Protein AF-A0A9P6JM52-F1 (afdb_monomer_lite)

Foldseek 3Di:
DDDDPDPPDCVVVVVLVVVCCCVVPVVVVVQDPVNSVVVSVVVVVVVVVPPCPCPLVPDDPVCPDPAADHDPNVVVVCVVVVVVVVVVVNNVRNVD

Sequence (96 aa):
MDVLPAQASAVPCERVFSSSKETCTVRRSNIDAPLFERLQILKFSIKNDRLNFVDNLIAKPEDYTISGPLTQAAIEELKKTNDLEELEGLLRNSYV

Radius of gyration: 24.67 Å; chains: 1; bounding box: 54×22×61 Å

Secondary structure (DSSP, 8-state):
---------SHHHHHHHHHTHIIIIIT-----HHHHHHHHHHHHHHHHTT--TTGGG---GGGG-SSSSPPHHHHHHHHHHT-HHHHHHHHHHHT-

pLDDT: mean 74.73, std 8.53, range [52.38, 87.69]

InterPro domains:
  IPR012337 Ribonuclease H-like superfamily [SSF53098] (1-49)

Structure (mmCIF, N/CA/C/O backbone):
data_AF-A0A9P6JM52-F1
#
_entry.id   AF-A0A9P6JM52-F1
#
loop_
_atom_site.group_PDB
_atom_site.id
_atom_site.type_symbol
_atom_site.label_atom_id
_atom_site.label_alt_id
_atom_site.label_comp_id
_atom_site.label_asym_id
_atom_site.label_entity_id
_atom_site.label_seq_id
_atom_site.pdbx_PDB_ins_code
_atom_site.Cartn_x
_atom_site.Cartn_y
_atom_site.Cartn_z
_atom_site.occupancy
_atom_site.B_iso_or_equiv
_atom_site.auth_seq_id
_atom_site.auth_comp_id
_atom_site.auth_asym_id
_atom_site.auth_atom_id
_atom_site.pdbx_PDB_model_num
ATOM 1 N N . MET A 1 1 ? -22.807 1.334 -30.847 1.00 52.38 1 MET A N 1
ATOM 2 C CA . MET A 1 1 ? -21.427 1.270 -31.368 1.00 52.38 1 MET A CA 1
ATOM 3 C C . MET A 1 1 ? -20.526 1.068 -30.168 1.00 52.38 1 MET A C 1
ATOM 5 O O . MET A 1 1 ? -20.206 2.041 -29.500 1.00 52.38 1 MET A O 1
ATOM 9 N N . ASP A 1 2 ? -20.195 -0.183 -29.861 1.00 57.72 2 ASP A N 1
ATOM 10 C CA . ASP A 1 2 ? -19.278 -0.527 -28.774 1.00 57.72 2 ASP A CA 1
ATOM 11 C C . ASP A 1 2 ? -17.856 -0.520 -29.334 1.00 57.72 2 ASP A C 1
ATOM 13 O O . ASP A 1 2 ? -17.410 -1.471 -29.975 1.00 57.72 2 ASP A O 1
ATOM 17 N N . VAL A 1 3 ? -17.167 0.611 -29.186 1.00 66.19 3 VAL A N 1
ATOM 18 C CA . VAL A 1 3 ? -15.775 0.747 -29.619 1.00 66.19 3 VAL A CA 1
ATOM 19 C C . VAL A 1 3 ? -14.893 0.170 -28.519 1.00 66.19 3 VAL A C 1
ATOM 21 O O . VAL A 1 3 ? -14.799 0.737 -27.431 1.00 66.19 3 VAL A O 1
ATOM 24 N N . LEU A 1 4 ? -14.253 -0.966 -28.799 1.00 63.06 4 LEU A N 1
ATOM 25 C CA . LEU A 1 4 ? -13.249 -1.530 -27.903 1.00 63.06 4 LEU A CA 1
ATOM 26 C C . LEU A 1 4 ? -12.085 -0.536 -27.763 1.00 63.06 4 LEU A C 1
ATOM 28 O O . LEU A 1 4 ? -11.629 0.002 -28.7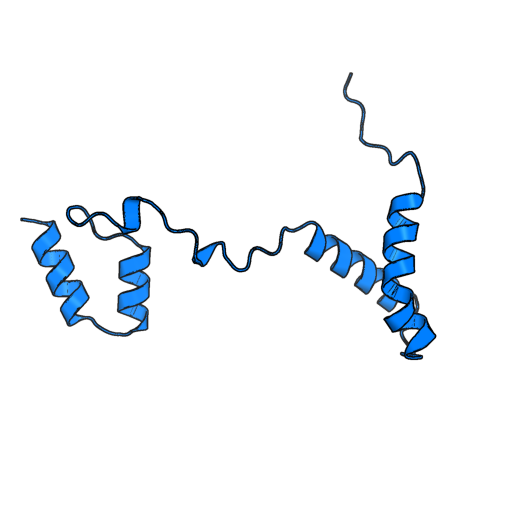78 1.00 63.06 4 LEU A O 1
ATOM 32 N N . PRO A 1 5 ? -11.575 -0.290 -26.545 1.00 59.22 5 PRO A N 1
ATOM 33 C CA . PRO A 1 5 ? -10.393 0.534 -26.358 1.00 59.22 5 PRO A CA 1
ATOM 34 C C . PRO A 1 5 ? -9.184 -0.180 -26.974 1.00 59.22 5 PRO A C 1
ATOM 36 O O . PRO A 1 5 ? -8.552 -1.030 -26.353 1.00 59.22 5 PRO A O 1
ATOM 39 N N . ALA A 1 6 ? -8.868 0.157 -28.222 1.00 69.88 6 ALA A N 1
ATOM 40 C CA . ALA A 1 6 ? -7.631 -0.234 -28.875 1.00 69.88 6 ALA A CA 1
ATOM 41 C C . ALA A 1 6 ? -6.608 0.887 -28.682 1.00 69.88 6 ALA A C 1
ATOM 43 O O . ALA A 1 6 ? -6.860 2.050 -29.006 1.00 69.88 6 ALA A O 1
ATOM 44 N N . GLN A 1 7 ? -5.449 0.546 -28.122 1.00 64.69 7 GLN A N 1
ATOM 45 C CA . GLN A 1 7 ? -4.378 1.506 -27.899 1.00 64.69 7 GLN A CA 1
ATOM 46 C C . GLN A 1 7 ? -3.830 1.983 -29.255 1.00 64.69 7 GLN A C 1
ATOM 48 O O . GLN A 1 7 ? -3.189 1.222 -29.972 1.00 64.69 7 GLN A O 1
ATOM 53 N N . ALA A 1 8 ? -4.082 3.245 -29.610 1.00 68.75 8 ALA A N 1
ATOM 54 C CA . ALA A 1 8 ? -3.686 3.812 -30.904 1.00 68.75 8 ALA A CA 1
ATOM 55 C C . ALA A 1 8 ? -2.183 4.143 -31.012 1.00 68.75 8 ALA A C 1
ATOM 57 O O . ALA A 1 8 ? -1.701 4.469 -32.094 1.00 68.75 8 ALA A O 1
ATOM 58 N N . SER A 1 9 ? -1.435 4.097 -29.903 1.00 67.19 9 SER A N 1
ATOM 59 C CA . SER A 1 9 ? -0.015 4.457 -29.865 1.00 67.19 9 SER A CA 1
ATOM 60 C C . SER A 1 9 ? 0.798 3.521 -28.974 1.00 67.19 9 SER A C 1
ATOM 62 O O . SER A 1 9 ? 0.283 2.968 -28.009 1.00 67.19 9 SER A O 1
ATOM 64 N N . ALA A 1 10 ? 2.092 3.366 -29.257 1.00 60.78 10 ALA A N 1
ATOM 65 C CA . ALA A 1 10 ? 3.023 2.608 -28.410 1.00 60.78 10 ALA A CA 1
ATOM 66 C C . ALA A 1 10 ? 3.498 3.389 -27.158 1.00 60.78 10 ALA A C 1
ATOM 68 O O . ALA A 1 10 ? 4.228 2.857 -26.324 1.00 60.78 10 ALA A O 1
ATOM 69 N N . VAL A 1 11 ? 3.053 4.641 -26.991 1.00 58.78 11 VAL A N 1
ATOM 70 C CA . VAL A 1 11 ? 3.483 5.582 -25.936 1.00 58.78 11 VAL A CA 1
ATOM 71 C C . VAL A 1 11 ? 3.305 5.052 -24.498 1.00 58.78 11 VAL A C 1
ATOM 73 O O . VAL A 1 11 ? 4.149 5.338 -23.643 1.00 58.78 11 VAL A O 1
ATOM 76 N N . PRO A 1 12 ? 2.268 4.255 -24.167 1.00 58.75 12 PRO A N 1
ATOM 77 C CA . PRO A 1 12 ? 2.151 3.660 -22.834 1.00 58.75 12 PRO A CA 1
ATOM 78 C C . PRO A 1 12 ? 3.333 2.747 -22.493 1.00 58.75 12 PRO A C 1
ATOM 80 O O . PRO A 1 12 ? 3.828 2.784 -21.365 1.00 58.75 12 PRO A O 1
ATOM 83 N N . CYS A 1 13 ? 3.849 2.010 -23.480 1.00 62.25 13 CYS A N 1
ATOM 84 C CA . CYS A 1 13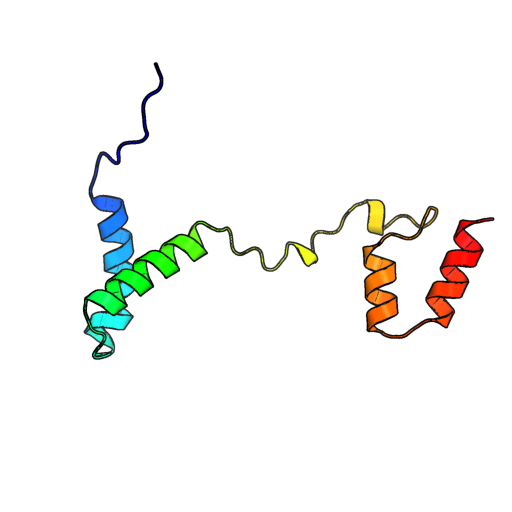 ? 5.029 1.169 -23.323 1.00 62.25 13 CYS A CA 1
ATOM 85 C C . CYS A 1 13 ? 6.293 2.023 -23.136 1.00 6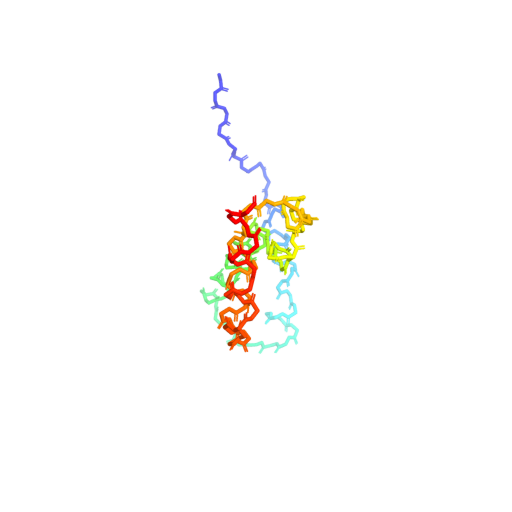2.25 13 CYS A C 1
ATOM 87 O O . CYS A 1 13 ? 7.102 1.729 -22.262 1.00 62.25 13 CYS A O 1
ATOM 89 N N . GLU A 1 14 ? 6.437 3.135 -23.860 1.00 67.38 14 GLU A N 1
ATOM 90 C CA . GLU A 1 14 ? 7.577 4.059 -23.710 1.00 67.38 14 GLU A CA 1
ATOM 91 C C . GLU A 1 14 ? 7.681 4.647 -22.293 1.00 67.38 14 GLU A C 1
ATOM 93 O O . GLU A 1 14 ? 8.770 4.769 -21.720 1.00 67.38 14 GLU A O 1
ATOM 98 N N . ARG A 1 15 ? 6.542 4.969 -21.667 1.00 69.31 15 ARG A N 1
ATOM 99 C CA . ARG A 1 15 ? 6.519 5.453 -20.277 1.00 69.31 15 ARG A CA 1
ATOM 100 C C . ARG A 1 15 ? 6.936 4.364 -19.283 1.00 69.31 15 ARG A C 1
ATOM 102 O O . ARG A 1 15 ? 7.628 4.657 -18.309 1.00 69.31 15 ARG A O 1
ATOM 109 N N . VAL A 1 16 ? 6.540 3.117 -19.525 1.00 66.00 16 VAL A N 1
ATOM 110 C CA . VAL A 1 16 ? 6.968 1.967 -18.717 1.00 66.00 16 VAL A CA 1
ATOM 111 C C . VAL A 1 16 ? 8.480 1.751 -18.873 1.00 66.00 16 VAL A C 1
ATOM 113 O O . VAL A 1 16 ? 9.192 1.739 -17.867 1.00 66.00 16 VAL A O 1
ATOM 116 N N . PHE A 1 17 ? 8.992 1.735 -20.108 1.00 68.38 17 PHE A N 1
ATOM 117 C CA . PHE A 1 17 ? 10.413 1.524 -20.413 1.00 68.38 17 PHE A CA 1
ATOM 118 C C . PHE A 1 17 ? 11.341 2.659 -19.951 1.00 68.38 17 PHE A C 1
ATOM 120 O O . PHE A 1 17 ? 12.470 2.410 -19.520 1.00 68.38 17 PHE A O 1
ATOM 127 N N . SER A 1 18 ? 10.887 3.913 -19.973 1.00 73.00 18 SER A N 1
ATOM 128 C CA . SER A 1 18 ? 11.685 5.026 -19.435 1.00 73.00 18 SER A CA 1
ATOM 129 C C . SER A 1 18 ? 11.859 4.917 -17.916 1.00 73.00 18 SER A C 1
ATOM 131 O O . SER A 1 18 ? 12.941 5.177 -17.390 1.00 73.00 18 SER A O 1
ATOM 133 N N . SER A 1 19 ? 10.834 4.432 -17.209 1.00 74.50 19 SER A N 1
ATOM 134 C CA . SER A 1 19 ? 10.854 4.276 -15.751 1.00 74.50 19 SER A CA 1
ATOM 135 C C . SER A 1 19 ? 11.750 3.137 -15.243 1.00 74.50 19 SER A C 1
ATOM 137 O O . SER A 1 19 ? 12.048 3.073 -14.051 1.00 74.50 19 SER A O 1
ATOM 139 N N . SER A 1 20 ? 12.164 2.230 -16.127 1.00 74.88 20 SER A N 1
ATOM 140 C CA . SER A 1 20 ? 13.038 1.091 -15.829 1.00 74.88 20 SER A CA 1
ATOM 141 C C . SER A 1 20 ? 14.519 1.331 -16.110 1.00 74.88 20 SER A C 1
ATOM 143 O O . SER A 1 20 ? 15.344 0.469 -15.802 1.00 74.88 20 SER A O 1
ATOM 145 N N . LYS A 1 21 ? 14.878 2.484 -16.689 1.00 77.81 21 LYS A N 1
ATOM 146 C CA . LYS A 1 21 ? 16.264 2.809 -17.056 1.00 77.81 21 LYS A CA 1
ATOM 147 C C . LYS A 1 21 ? 17.228 2.627 -15.878 1.00 77.81 21 LYS A C 1
ATOM 149 O O . LYS A 1 21 ? 18.275 1.998 -16.037 1.00 77.81 21 LYS A O 1
ATOM 154 N N . GLU A 1 22 ? 16.835 3.097 -14.697 1.00 77.25 22 GLU A N 1
ATOM 155 C CA . GLU A 1 22 ? 17.635 2.990 -13.474 1.00 77.25 22 GLU A CA 1
ATOM 156 C C . GLU A 1 22 ? 17.898 1.538 -13.056 1.00 77.25 22 GLU A C 1
ATOM 158 O O . GLU A 1 22 ? 19.032 1.157 -12.771 1.00 77.25 22 GLU A O 1
ATOM 163 N N . THR A 1 23 ? 16.856 0.708 -13.060 1.00 70.31 23 THR A N 1
ATOM 164 C CA . THR A 1 23 ? 16.916 -0.684 -12.596 1.00 70.31 23 THR A CA 1
ATOM 165 C C . THR A 1 23 ? 17.521 -1.639 -13.621 1.00 70.31 23 THR A C 1
ATOM 167 O O . THR A 1 23 ? 18.059 -2.666 -13.237 1.00 70.31 23 THR A O 1
ATOM 170 N N . CYS A 1 24 ? 17.458 -1.326 -14.917 1.00 68.50 24 CYS A N 1
ATOM 171 C CA . CYS A 1 24 ? 18.016 -2.190 -15.963 1.00 68.50 24 CYS A CA 1
ATOM 172 C C . CYS A 1 24 ? 19.432 -1.810 -16.371 1.00 68.50 24 CYS A C 1
ATOM 174 O O . CYS A 1 24 ? 20.274 -2.685 -16.545 1.00 68.50 24 CYS A O 1
ATOM 176 N N . THR A 1 25 ? 19.699 -0.516 -16.551 1.00 69.25 25 THR A N 1
ATOM 177 C CA . THR A 1 25 ? 20.938 -0.058 -17.200 1.00 69.25 25 THR A CA 1
ATOM 178 C C . THR A 1 25 ? 21.895 0.608 -16.222 1.00 69.25 25 THR A C 1
ATOM 180 O O . THR A 1 25 ? 23.069 0.248 -16.184 1.00 69.25 25 THR A O 1
ATOM 183 N N . VAL A 1 26 ? 21.405 1.522 -15.378 1.00 71.50 26 VAL A N 1
ATOM 184 C CA . VAL A 1 26 ? 22.266 2.333 -14.499 1.00 71.50 26 VAL A CA 1
ATOM 185 C C . VAL A 1 26 ? 22.829 1.508 -13.348 1.00 71.50 26 VAL A C 1
ATOM 187 O O . VAL A 1 26 ? 24.015 1.600 -13.046 1.00 71.50 26 VAL A O 1
ATOM 190 N N . ARG A 1 27 ? 22.016 0.631 -12.752 1.00 77.19 27 ARG A N 1
ATOM 191 C CA . ARG A 1 27 ? 22.453 -0.247 -11.656 1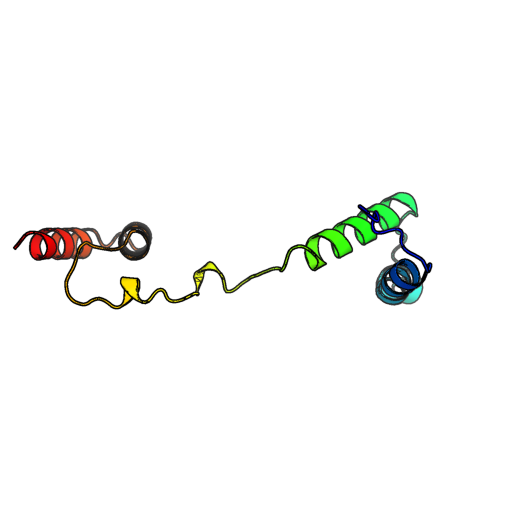.00 77.19 27 ARG A CA 1
ATOM 192 C C . ARG A 1 27 ? 23.035 -1.590 -12.110 1.00 77.19 27 ARG A C 1
ATOM 194 O O . ARG A 1 27 ? 23.322 -2.417 -11.250 1.00 77.19 27 ARG A O 1
ATOM 201 N N . ARG A 1 28 ? 23.189 -1.823 -13.426 1.00 71.38 28 ARG A N 1
ATOM 202 C CA . ARG A 1 28 ? 23.660 -3.094 -14.028 1.00 71.38 28 ARG A CA 1
ATOM 203 C C . ARG A 1 28 ? 23.088 -4.333 -13.329 1.00 71.38 28 ARG A C 1
ATOM 205 O O . ARG A 1 28 ? 23.821 -5.251 -12.977 1.00 71.38 28 ARG A O 1
ATOM 212 N N . SER A 1 29 ? 21.784 -4.352 -13.074 1.00 73.19 29 SER A N 1
ATOM 213 C CA . SER A 1 29 ? 21.204 -5.296 -12.113 1.00 73.19 29 SER A CA 1
ATOM 214 C C . SER A 1 29 ? 21.162 -6.761 -12.579 1.00 73.19 29 SER A C 1
ATOM 216 O O . SER A 1 29 ? 20.556 -7.569 -11.889 1.00 73.19 29 SER A O 1
ATOM 218 N N . ASN A 1 30 ? 21.802 -7.124 -13.704 1.00 80.25 30 ASN A N 1
ATOM 219 C CA . ASN A 1 30 ? 21.828 -8.477 -14.285 1.00 80.25 30 ASN A CA 1
ATOM 220 C C . ASN A 1 30 ? 20.451 -9.167 -14.249 1.00 80.25 30 ASN A C 1
ATOM 222 O O . ASN A 1 30 ? 20.337 -10.359 -13.975 1.00 80.25 30 ASN A O 1
ATOM 226 N N . ILE A 1 31 ? 19.394 -8.388 -14.489 1.00 83.31 31 ILE A N 1
ATOM 227 C CA . ILE A 1 31 ? 18.020 -8.879 -14.521 1.00 83.31 31 ILE A CA 1
ATOM 228 C C . ILE A 1 31 ? 17.782 -9.435 -15.919 1.00 83.31 31 ILE A C 1
ATOM 230 O O . ILE A 1 31 ? 17.958 -8.721 -16.907 1.00 83.31 31 ILE A O 1
ATOM 234 N N . ASP A 1 32 ? 17.378 -10.698 -15.987 1.00 86.00 32 ASP A N 1
ATOM 235 C CA . ASP A 1 32 ? 17.040 -11.353 -17.246 1.00 86.00 32 ASP A CA 1
ATOM 236 C C . ASP A 1 32 ? 15.787 -10.729 -17.890 1.00 86.00 32 ASP A C 1
ATOM 238 O O . ASP A 1 32 ? 14.875 -10.263 -17.196 1.00 86.00 32 ASP A O 1
ATOM 242 N N . ALA A 1 33 ? 15.723 -10.725 -19.223 1.00 83.00 33 ALA A N 1
ATOM 243 C CA . ALA A 1 33 ? 14.667 -10.049 -19.982 1.00 83.00 33 ALA A CA 1
ATOM 244 C C . ALA A 1 33 ? 13.234 -10.516 -19.622 1.00 83.00 33 ALA A C 1
ATOM 246 O O . ALA A 1 33 ? 12.369 -9.657 -19.425 1.00 83.00 33 ALA A O 1
ATOM 247 N N . PRO A 1 34 ? 12.955 -11.823 -19.430 1.00 86.50 34 PRO A N 1
ATOM 248 C CA . PRO A 1 34 ? 11.632 -12.300 -19.022 1.00 86.50 34 PRO A CA 1
ATOM 249 C C . PRO A 1 34 ? 11.248 -11.868 -17.602 1.00 86.50 34 PRO A C 1
ATOM 251 O O . PRO A 1 34 ? 10.081 -11.592 -17.321 1.00 86.50 34 PRO A O 1
ATOM 254 N N . LEU A 1 35 ? 12.216 -11.806 -16.681 1.00 86.56 35 LEU A N 1
ATOM 255 C CA . LEU A 1 35 ? 11.974 -11.321 -15.320 1.00 86.56 35 LEU A CA 1
ATOM 256 C C . LEU A 1 35 ? 11.663 -9.824 -15.341 1.00 86.56 35 LEU A C 1
ATOM 258 O O . LEU A 1 35 ? 10.750 -9.362 -14.659 1.00 86.56 35 LEU A O 1
ATOM 262 N N . PHE A 1 36 ? 12.390 -9.074 -16.163 1.00 84.31 36 PHE A N 1
ATOM 263 C CA . PHE A 1 36 ? 12.174 -7.651 -16.339 1.00 84.31 36 PHE A CA 1
ATOM 264 C C . PHE A 1 36 ? 10.767 -7.325 -16.865 1.00 84.31 36 PHE A C 1
ATOM 266 O O . PHE A 1 36 ? 10.093 -6.456 -16.308 1.00 84.31 36 PHE A O 1
ATOM 273 N N . GLU A 1 37 ? 10.297 -8.050 -17.880 1.00 83.19 37 GLU A N 1
ATOM 274 C CA . GLU A 1 37 ? 8.947 -7.889 -18.427 1.00 83.19 37 GLU A CA 1
ATOM 275 C C . GLU A 1 37 ? 7.873 -8.130 -17.357 1.00 83.19 37 GLU A C 1
ATOM 277 O O . GLU A 1 37 ? 6.995 -7.289 -17.148 1.00 83.19 37 GLU A O 1
ATOM 282 N N . ARG A 1 38 ? 7.999 -9.221 -16.590 1.00 87.69 38 ARG A N 1
ATOM 283 C CA . ARG A 1 38 ? 7.084 -9.526 -15.477 1.00 87.69 38 ARG A CA 1
ATOM 284 C C . ARG A 1 38 ? 7.079 -8.426 -14.419 1.00 87.69 38 ARG A C 1
ATOM 286 O O . ARG A 1 38 ? 6.014 -8.061 -13.928 1.00 87.69 38 ARG A O 1
ATOM 293 N N . LEU A 1 39 ? 8.244 -7.867 -14.088 1.00 86.88 39 LEU A N 1
ATOM 294 C CA . LEU A 1 39 ? 8.353 -6.765 -13.129 1.00 86.88 39 LEU A CA 1
ATOM 295 C C . LEU A 1 39 ? 7.690 -5.484 -13.642 1.00 86.88 39 LEU A C 1
ATOM 297 O O . LEU A 1 39 ? 7.060 -4.777 -12.858 1.00 86.88 39 LEU A O 1
ATOM 301 N N . GLN A 1 40 ? 7.798 -5.181 -14.937 1.00 85.06 40 GLN A N 1
ATOM 302 C CA . GLN A 1 40 ? 7.114 -4.024 -15.516 1.00 85.06 40 GLN A CA 1
ATOM 303 C C . GLN A 1 40 ? 5.592 -4.202 -15.541 1.00 85.06 40 GLN A C 1
ATOM 305 O O . GLN A 1 40 ? 4.874 -3.266 -15.185 1.00 85.06 40 GLN A O 1
ATOM 310 N N . ILE A 1 41 ? 5.101 -5.400 -15.877 1.00 83.94 41 ILE A N 1
ATOM 311 C CA . ILE A 1 41 ? 3.670 -5.735 -15.810 1.00 83.94 41 ILE A CA 1
ATOM 312 C C . ILE A 1 41 ? 3.164 -5.609 -14.368 1.00 83.94 41 ILE A C 1
ATOM 314 O O . ILE A 1 41 ? 2.159 -4.941 -14.127 1.00 83.94 41 ILE A O 1
ATOM 318 N N . LEU A 1 42 ? 3.889 -6.170 -13.394 1.00 86.00 42 LEU A N 1
ATOM 319 C CA . LEU A 1 42 ? 3.531 -6.096 -11.976 1.00 86.00 42 LEU A CA 1
ATOM 320 C C . LEU A 1 42 ? 3.518 -4.650 -11.466 1.00 86.00 42 LEU A C 1
ATOM 322 O O . LEU A 1 42 ? 2.558 -4.226 -10.828 1.00 86.00 42 LEU A O 1
ATOM 326 N N . LYS A 1 43 ? 4.547 -3.863 -11.797 1.00 83.19 43 LYS A N 1
ATOM 327 C CA . LYS A 1 43 ? 4.628 -2.435 -11.46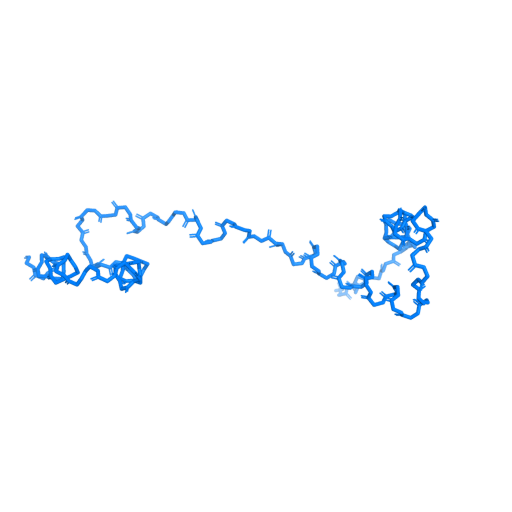0 1.00 83.19 43 LYS A CA 1
ATOM 328 C C . LYS A 1 43 ? 3.441 -1.655 -12.020 1.00 83.19 43 LYS A C 1
ATOM 330 O O . LYS A 1 43 ? 2.903 -0.789 -11.336 1.00 83.19 43 LYS A O 1
ATOM 335 N N . PHE A 1 44 ? 3.050 -1.928 -13.264 1.00 79.44 44 PHE A N 1
ATOM 336 C CA . PHE A 1 44 ? 1.904 -1.273 -13.884 1.00 79.44 44 PHE A CA 1
ATOM 337 C C . PHE A 1 44 ? 0.585 -1.704 -13.236 1.00 79.44 44 PHE A C 1
ATOM 339 O O . PHE A 1 44 ? -0.237 -0.844 -12.935 1.00 79.44 44 PHE A O 1
ATOM 346 N N . SER A 1 45 ? 0.415 -2.999 -12.955 1.00 80.94 45 SER A N 1
ATOM 347 C CA . SER A 1 45 ? -0.757 -3.533 -12.256 1.00 80.94 45 SER A CA 1
ATOM 348 C C . SER A 1 45 ? -0.939 -2.865 -10.896 1.00 80.94 45 SER A C 1
ATOM 350 O O . SER A 1 45 ? -2.002 -2.325 -10.629 1.00 80.94 45 SER A O 1
ATOM 352 N N . ILE A 1 46 ? 0.125 -2.802 -10.089 1.00 79.06 46 ILE A N 1
ATOM 353 C CA . ILE A 1 46 ? 0.132 -2.150 -8.769 1.00 79.06 46 ILE A CA 1
ATOM 354 C C . ILE A 1 46 ? -0.093 -0.636 -8.866 1.00 79.06 46 ILE A C 1
ATOM 356 O O . ILE A 1 46 ? -0.552 -0.023 -7.917 1.00 79.06 46 ILE A O 1
ATO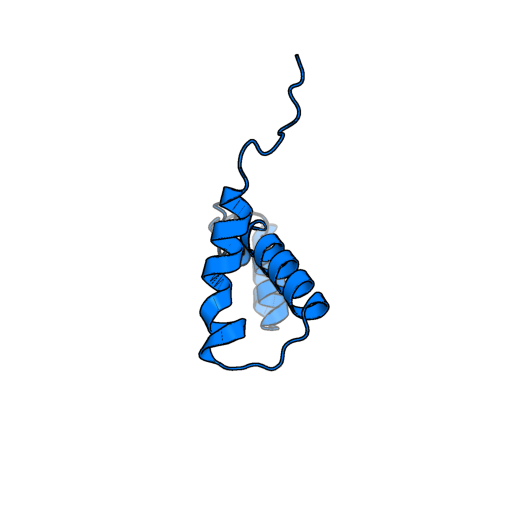M 360 N N . LYS A 1 47 ? 0.265 0.005 -9.982 1.00 77.06 47 LYS A N 1
ATOM 361 C CA . LYS A 1 47 ? -0.010 1.433 -10.191 1.00 77.06 47 LYS A CA 1
ATOM 362 C C . LYS A 1 47 ? -1.469 1.686 -10.577 1.00 77.06 47 LYS A C 1
ATOM 364 O O . LYS A 1 47 ? -2.004 2.749 -10.266 1.00 77.06 47 LYS A O 1
ATOM 369 N N . ASN A 1 48 ? -2.055 0.776 -11.352 1.00 71.44 48 ASN A N 1
ATOM 370 C CA . ASN A 1 48 ? -3.430 0.892 -11.823 1.00 71.44 48 ASN A CA 1
ATOM 371 C C . ASN A 1 48 ? -4.429 0.532 -10.721 1.00 71.44 48 ASN A C 1
ATOM 373 O O . ASN A 1 48 ? -5.464 1.182 -10.594 1.00 71.44 48 ASN A O 1
ATOM 377 N N . ASP A 1 49 ? -4.076 -0.453 -9.898 1.00 70.88 49 ASP A N 1
ATOM 378 C CA . ASP A 1 49 ? -4.666 -0.628 -8.582 1.00 70.88 49 ASP A CA 1
ATOM 379 C C . ASP A 1 49 ? -4.268 0.606 -7.770 1.00 70.88 49 ASP A C 1
ATOM 381 O O . ASP A 1 49 ? -3.090 0.850 -7.527 1.00 70.88 49 ASP A O 1
ATOM 385 N N . ARG A 1 50 ? -5.206 1.499 -7.456 1.00 64.62 50 ARG A N 1
ATOM 386 C CA . ARG A 1 50 ? -4.873 2.700 -6.685 1.00 64.62 50 ARG A CA 1
ATOM 387 C C . ARG A 1 50 ? -4.446 2.239 -5.299 1.00 64.62 50 ARG A C 1
ATOM 389 O O . ARG A 1 50 ? -5.307 2.019 -4.461 1.00 64.62 50 ARG A O 1
ATOM 396 N N . LEU A 1 51 ? -3.139 2.077 -5.077 1.00 61.84 51 LEU A N 1
ATOM 397 C CA . LEU A 1 51 ? -2.565 1.790 -3.767 1.00 61.84 51 LEU A CA 1
ATOM 398 C C . LEU A 1 51 ? -3.090 2.829 -2.778 1.00 61.84 51 LEU A C 1
ATOM 400 O O . LEU A 1 51 ? -2.614 3.966 -2.739 1.00 61.84 51 LEU A O 1
ATOM 404 N N . ASN A 1 52 ? -4.108 2.442 -2.021 1.00 61.78 52 ASN A N 1
ATOM 405 C CA . ASN A 1 52 ? -4.745 3.312 -1.065 1.00 61.78 52 ASN A CA 1
ATOM 406 C C . ASN A 1 52 ? -4.285 2.913 0.331 1.00 61.78 52 ASN A C 1
ATOM 408 O O . ASN A 1 52 ? -4.843 2.039 0.986 1.00 61.78 52 ASN A O 1
ATOM 412 N N . PHE A 1 53 ? -3.222 3.573 0.780 1.00 66.50 53 PHE A N 1
ATOM 413 C CA . PHE A 1 53 ? -2.687 3.396 2.129 1.00 66.50 53 PHE A CA 1
ATOM 414 C C . PHE A 1 53 ? -3.558 4.051 3.206 1.00 66.50 53 PHE A C 1
ATOM 416 O O . PHE A 1 53 ? -3.293 3.874 4.391 1.00 66.50 53 PHE A O 1
ATOM 423 N N . VAL A 1 54 ? -4.571 4.822 2.802 1.00 72.69 54 VAL A N 1
ATOM 424 C CA . VAL A 1 54 ? -5.447 5.576 3.699 1.00 72.69 54 VAL A CA 1
ATOM 425 C C . VAL A 1 54 ? -6.885 5.068 3.681 1.00 72.69 54 VAL A C 1
ATOM 427 O O . VAL A 1 54 ? -7.700 5.639 4.388 1.00 72.69 54 VAL A O 1
ATOM 430 N N . ASP A 1 55 ? -7.209 3.995 2.947 1.00 73.31 55 ASP A N 1
ATOM 431 C CA . ASP A 1 55 ? -8.574 3.438 2.899 1.00 73.31 55 ASP A CA 1
ATOM 432 C C . ASP A 1 55 ? -9.076 3.060 4.298 1.00 73.31 55 ASP A C 1
ATOM 434 O O . ASP A 1 55 ? -10.215 3.345 4.655 1.00 73.31 55 ASP A O 1
ATOM 438 N N . ASN A 1 56 ? -8.190 2.519 5.137 1.00 72.06 56 ASN A N 1
ATOM 439 C CA . ASN A 1 56 ? -8.487 2.194 6.537 1.00 72.06 56 ASN A CA 1
ATOM 440 C C . ASN A 1 56 ? -8.528 3.424 7.463 1.00 72.06 56 ASN A C 1
ATOM 442 O O . ASN A 1 56 ? -8.851 3.293 8.636 1.00 72.06 56 ASN A O 1
ATOM 446 N N . LEU A 1 57 ? -8.145 4.601 6.960 1.00 73.69 57 LEU A N 1
ATOM 447 C CA . LEU A 1 57 ? -8.168 5.882 7.672 1.00 73.69 57 LEU A CA 1
ATOM 448 C C . LEU A 1 57 ? -9.299 6.790 7.170 1.00 73.69 57 LEU A C 1
ATOM 450 O O . LEU A 1 57 ? -9.401 7.936 7.610 1.00 73.69 57 LEU A O 1
ATOM 454 N N . ILE A 1 58 ? -10.126 6.316 6.229 1.00 78.38 58 ILE A N 1
ATOM 455 C CA . ILE A 1 58 ? -11.298 7.056 5.771 1.00 78.38 58 ILE A CA 1
ATOM 456 C C . ILE A 1 58 ? -12.279 7.107 6.932 1.00 78.38 58 ILE A C 1
ATOM 458 O O . ILE A 1 58 ? -12.953 6.126 7.242 1.00 78.38 58 ILE A O 1
ATOM 462 N N . ALA A 1 59 ? -12.343 8.274 7.562 1.00 76.19 59 ALA A N 1
ATOM 463 C CA . ALA A 1 59 ? -13.242 8.512 8.664 1.00 76.19 59 ALA A CA 1
ATOM 464 C C . ALA A 1 59 ? -14.683 8.511 8.155 1.00 76.19 59 ALA A C 1
ATOM 466 O O . ALA A 1 59 ? -15.061 9.343 7.320 1.00 76.19 59 ALA A O 1
ATOM 467 N N . LYS A 1 60 ? -15.484 7.560 8.633 1.00 81.56 60 LYS A N 1
ATOM 468 C CA . LYS A 1 60 ? -16.899 7.508 8.294 1.00 81.56 60 LYS A CA 1
ATOM 469 C C . LYS A 1 60 ? -17.666 8.383 9.279 1.00 81.56 60 LYS A C 1
ATOM 471 O O . LYS A 1 60 ? -17.339 8.399 10.463 1.00 81.56 60 LYS A O 1
ATOM 476 N N . PRO A 1 61 ? -18.696 9.118 8.834 1.00 75.88 61 PRO A N 1
ATOM 477 C CA . PRO A 1 61 ? -19.497 9.937 9.740 1.00 75.88 61 PRO A CA 1
ATOM 478 C C . PRO A 1 61 ? -20.164 9.094 10.840 1.00 75.88 61 PRO A C 1
ATOM 480 O O . PRO A 1 61 ? -20.400 9.604 11.932 1.00 75.88 61 PRO A O 1
ATOM 483 N N . GLU A 1 62 ? -20.400 7.803 10.579 1.00 74.44 62 GLU A N 1
ATOM 484 C CA . GLU A 1 62 ? -20.904 6.841 11.564 1.00 74.44 62 GLU A CA 1
ATOM 485 C C . GLU A 1 62 ? -19.917 6.555 12.712 1.00 74.44 62 GLU A C 1
ATOM 487 O O . GLU A 1 62 ? -20.346 6.191 13.799 1.00 74.44 62 GLU A O 1
ATOM 492 N N . ASP A 1 63 ? -18.607 6.746 12.520 1.00 72.75 63 ASP A N 1
ATOM 493 C CA . ASP A 1 63 ? -17.601 6.499 13.567 1.00 72.75 63 ASP A CA 1
ATOM 494 C C . ASP A 1 63 ? -17.562 7.621 14.624 1.00 72.75 63 ASP A C 1
ATOM 496 O O . ASP A 1 63 ? -16.997 7.447 15.701 1.00 72.75 63 ASP A O 1
ATOM 500 N N . TYR A 1 64 ? -18.184 8.773 14.345 1.00 73.06 64 TYR A N 1
ATOM 501 C CA . TYR A 1 64 ? -18.210 9.936 15.244 1.00 73.06 64 TYR A CA 1
ATOM 502 C C . TYR A 1 64 ? -19.515 10.085 16.034 1.00 73.06 64 TYR A C 1
ATOM 504 O O . TYR A 1 64 ? -19.685 11.063 16.769 1.00 73.06 64 TYR A O 1
ATOM 512 N N . THR A 1 65 ? -20.472 9.169 15.880 1.00 74.06 65 THR A N 1
ATOM 513 C CA . THR A 1 65 ? -21.746 9.269 16.597 1.00 74.06 65 THR A CA 1
ATOM 514 C C . THR A 1 65 ? -21.567 8.944 18.077 1.00 74.06 65 THR A C 1
ATOM 516 O O . THR A 1 65 ? -21.180 7.840 18.439 1.00 74.06 65 THR A O 1
ATOM 519 N N . ILE A 1 66 ? -21.905 9.905 18.941 1.00 68.50 66 ILE A N 1
ATOM 520 C CA . ILE A 1 66 ? -21.827 9.777 20.410 1.00 68.50 66 ILE A CA 1
ATOM 521 C C . ILE A 1 66 ? -22.976 8.905 20.964 1.00 68.50 66 ILE A C 1
ATOM 523 O O . ILE A 1 66 ? -22.909 8.407 22.083 1.00 68.50 66 ILE A O 1
ATOM 527 N N . SER A 1 67 ? -24.041 8.714 20.182 1.00 69.38 67 SER A N 1
ATOM 528 C CA . SER A 1 67 ? -25.221 7.921 20.533 1.00 69.38 67 SER A CA 1
ATOM 529 C C . SER A 1 67 ? -25.592 7.024 19.354 1.00 69.38 67 SER A C 1
ATOM 531 O O . SER A 1 67 ? -25.704 7.512 18.228 1.00 69.38 67 SER A O 1
ATOM 533 N N . GLY A 1 68 ? -25.754 5.723 19.605 1.00 71.81 68 GLY A N 1
ATOM 534 C CA . GLY A 1 68 ? -26.060 4.729 18.579 1.00 71.81 68 GLY A CA 1
ATOM 535 C C . GLY A 1 68 ? -25.389 3.373 18.828 1.00 71.81 68 GLY A C 1
ATOM 536 O O . GLY A 1 68 ? -24.658 3.212 19.808 1.00 71.81 68 GLY A O 1
ATOM 537 N N . PRO A 1 69 ? -25.652 2.379 17.962 1.00 72.62 69 PRO A N 1
ATOM 538 C CA . PRO A 1 69 ? -24.987 1.084 18.024 1.00 72.62 69 PRO A CA 1
ATOM 539 C C . PRO A 1 69 ? -23.488 1.235 17.750 1.00 72.62 69 PRO A C 1
ATOM 541 O O . PRO A 1 69 ? -23.079 2.007 16.887 1.00 72.62 69 PRO A O 1
ATOM 544 N N . LEU A 1 70 ? -22.674 0.467 18.473 1.00 76.44 70 LEU A N 1
ATOM 545 C CA . LEU A 1 70 ? -21.220 0.511 18.349 1.00 76.44 70 LEU A CA 1
ATOM 546 C C . LEU A 1 70 ? -20.775 0.058 16.947 1.00 76.44 70 LEU A C 1
ATOM 548 O O . LEU A 1 70 ? -21.143 -1.030 16.491 1.00 76.44 70 LEU A O 1
ATOM 552 N N . THR A 1 71 ? -19.967 0.875 16.268 1.00 81.19 71 THR A N 1
ATOM 553 C CA . THR A 1 71 ? -19.475 0.557 14.923 1.00 81.19 71 THR A CA 1
ATOM 554 C C . THR A 1 71 ? -18.497 -0.618 14.955 1.00 81.19 71 THR A C 1
ATOM 556 O O . THR A 1 71 ? -17.717 -0.787 15.893 1.00 81.19 71 THR A O 1
ATOM 559 N N . GLN A 1 72 ? -18.503 -1.436 13.898 1.00 79.62 72 GLN A N 1
ATOM 560 C CA . GLN A 1 72 ? -17.623 -2.607 13.774 1.00 79.62 72 GLN A CA 1
ATOM 561 C C . GLN A 1 72 ? -16.135 -2.246 13.898 1.00 79.62 72 GLN A C 1
ATOM 563 O O . GLN A 1 72 ? -15.383 -3.002 14.506 1.00 79.62 72 GLN A O 1
ATOM 568 N N . ALA A 1 73 ? -15.735 -1.071 13.400 1.00 79.50 73 ALA A N 1
ATOM 569 C CA . ALA A 1 73 ? -14.369 -0.565 13.515 1.00 79.50 73 ALA A CA 1
ATOM 570 C C . ALA A 1 73 ? -13.933 -0.389 14.982 1.00 79.50 73 ALA A C 1
ATOM 572 O O . ALA A 1 73 ? -12.880 -0.888 15.368 1.00 79.50 73 ALA A O 1
ATOM 573 N N . ALA A 1 74 ? -14.780 0.222 15.818 1.00 78.62 74 ALA A N 1
ATOM 574 C CA . ALA A 1 74 ? -14.510 0.398 17.246 1.00 78.62 74 ALA A CA 1
ATOM 575 C C . ALA A 1 74 ? -14.435 -0.949 17.990 1.00 78.62 74 ALA A C 1
ATOM 577 O O . ALA A 1 74 ? -13.583 -1.144 18.851 1.00 78.62 74 ALA A O 1
ATOM 578 N N . ILE A 1 75 ? -15.284 -1.918 17.623 1.00 82.50 75 ILE A N 1
ATOM 579 C CA . ILE A 1 75 ? -15.242 -3.276 18.196 1.00 82.50 75 ILE A CA 1
ATOM 580 C C . ILE A 1 75 ? -13.926 -3.980 17.851 1.00 82.50 75 ILE A C 1
ATOM 582 O O . ILE A 1 75 ? -13.338 -4.652 18.699 1.00 82.50 75 ILE A O 1
ATOM 586 N N . GLU A 1 76 ? -13.479 -3.880 16.600 1.00 85.06 76 GLU A N 1
ATOM 587 C CA . GLU A 1 76 ? -12.225 -4.488 16.153 1.00 85.06 76 GLU A CA 1
ATOM 588 C C . GLU A 1 76 ? -11.003 -3.827 16.795 1.00 85.06 76 GLU A C 1
ATOM 590 O O . GLU A 1 76 ? -10.070 -4.531 17.186 1.00 85.06 76 GLU A O 1
ATOM 595 N N . GLU A 1 77 ? -11.024 -2.505 16.962 1.00 83.62 77 GLU A N 1
ATOM 596 C CA . GLU A 1 77 ? -9.970 -1.760 17.647 1.00 83.62 77 GLU A CA 1
ATOM 597 C C . GLU A 1 77 ? -9.855 -2.170 19.120 1.00 83.62 77 GLU A C 1
ATOM 599 O O . GLU A 1 77 ? -8.776 -2.581 19.549 1.00 83.62 77 GLU A O 1
ATOM 604 N N . LEU A 1 78 ? -10.970 -2.199 19.856 1.00 83.44 78 LEU A N 1
ATOM 605 C CA . LEU A 1 78 ? -11.000 -2.608 21.268 1.00 83.44 78 LEU A CA 1
ATOM 606 C C . LEU A 1 78 ? -10.606 -4.078 21.468 1.00 83.44 78 LEU A C 1
ATOM 608 O O . LEU A 1 78 ? -9.923 -4.436 22.428 1.00 83.44 78 LEU A O 1
ATOM 612 N N . LYS A 1 79 ? -10.967 -4.959 20.526 1.00 83.75 79 LYS A N 1
ATOM 613 C CA . LYS A 1 79 ? -10.475 -6.347 20.523 1.00 83.75 79 LYS A CA 1
ATOM 614 C C . LYS A 1 79 ? -8.969 -6.428 20.305 1.00 83.75 79 LYS A C 1
ATOM 616 O O . LYS A 1 79 ? -8.327 -7.327 20.844 1.00 83.75 79 LYS A O 1
ATOM 621 N N . LYS A 1 80 ? -8.403 -5.526 19.503 1.00 86.31 80 LYS A N 1
ATOM 622 C CA . LYS A 1 80 ? -6.970 -5.488 19.203 1.00 86.31 80 LYS A CA 1
ATOM 623 C C . LYS A 1 80 ? -6.155 -4.908 20.360 1.00 86.31 80 LYS A C 1
ATOM 625 O O . LYS A 1 80 ? -5.036 -5.370 20.576 1.00 86.31 80 LYS A O 1
ATOM 630 N N . THR A 1 81 ? -6.699 -3.940 21.097 1.00 85.00 81 THR A N 1
ATOM 631 C CA . THR A 1 81 ? -6.083 -3.408 22.325 1.00 85.00 81 THR A CA 1
ATOM 632 C C . THR A 1 81 ? -6.335 -4.293 23.549 1.00 85.00 81 THR A C 1
ATOM 634 O O . THR A 1 81 ? -5.622 -4.167 24.539 1.00 85.00 81 THR A O 1
ATOM 637 N N . ASN A 1 82 ? -7.251 -5.265 23.437 1.00 82.75 82 ASN A N 1
ATOM 638 C CA . ASN A 1 82 ? -7.671 -6.181 24.502 1.00 82.75 82 ASN A CA 1
ATOM 639 C C . ASN A 1 82 ? -8.366 -5.466 25.681 1.00 82.75 82 ASN A C 1
ATOM 641 O O . ASN A 1 82 ? -8.400 -5.987 26.797 1.00 82.75 82 ASN A O 1
ATOM 645 N N . ASP A 1 83 ? -8.971 -4.306 25.416 1.00 84.88 83 ASP A N 1
ATOM 646 C CA . ASP A 1 83 ? -9.731 -3.518 26.392 1.00 84.88 83 ASP A CA 1
ATOM 647 C C . ASP A 1 83 ? -11.195 -3.978 26.437 1.00 84.88 83 ASP A C 1
ATOM 649 O O . ASP A 1 83 ? -12.121 -3.345 25.925 1.00 84.88 83 ASP A O 1
ATOM 653 N N . LEU A 1 84 ? -11.408 -5.149 27.041 1.00 81.88 84 LEU A N 1
ATOM 654 C CA . LEU A 1 84 ? -12.726 -5.788 27.119 1.00 81.88 84 LEU A CA 1
ATOM 655 C C . LEU A 1 84 ? -13.696 -5.066 28.071 1.00 81.88 84 LEU A C 1
ATOM 657 O O . LEU A 1 84 ? -14.903 -5.106 27.839 1.00 81.88 84 LEU A O 1
ATOM 661 N N . GLU A 1 85 ? -13.184 -4.396 29.108 1.00 82.00 85 GLU A N 1
ATOM 662 C CA . GLU A 1 85 ? -14.003 -3.641 30.072 1.00 82.00 85 GLU A CA 1
ATOM 663 C C . GLU A 1 85 ? -14.693 -2.440 29.411 1.00 82.00 85 GLU A C 1
ATOM 665 O O . GLU A 1 85 ? -15.878 -2.185 29.636 1.00 82.00 85 GLU A O 1
ATOM 670 N N . GLU A 1 86 ? -13.971 -1.725 28.546 1.00 81.06 86 GLU A N 1
ATOM 671 C CA . GLU A 1 86 ? -14.511 -0.585 27.806 1.00 81.06 86 GLU A CA 1
ATOM 672 C C . GLU A 1 86 ? -15.543 -1.042 26.767 1.00 81.06 86 GLU A C 1
ATOM 674 O O . GLU A 1 86 ? -16.619 -0.452 26.655 1.00 81.06 86 GLU A O 1
ATOM 679 N N . LEU A 1 87 ? -15.282 -2.162 26.084 1.00 81.88 87 LEU A N 1
ATOM 680 C CA . LEU A 1 87 ? -16.239 -2.777 25.164 1.00 81.88 87 LEU A CA 1
ATOM 681 C C . LEU A 1 87 ? -17.548 -3.176 25.868 1.00 81.88 87 LEU A C 1
ATOM 683 O O . LEU A 1 87 ? -18.634 -2.927 25.340 1.00 81.88 87 LEU A O 1
ATOM 687 N N . GLU A 1 88 ? -17.462 -3.782 27.055 1.00 82.44 88 GLU A N 1
ATOM 688 C CA . GLU A 1 88 ? -18.634 -4.160 27.851 1.00 82.44 88 GLU A CA 1
ATOM 689 C C . GLU A 1 88 ? -19.425 -2.925 28.310 1.00 82.44 88 GLU A C 1
ATOM 691 O O . GLU A 1 88 ? -20.655 -2.891 28.193 1.00 82.44 88 GLU A O 1
ATOM 696 N N . GLY A 1 89 ? -18.729 -1.879 28.768 1.00 82.62 89 GLY A N 1
ATOM 697 C CA . GLY A 1 89 ? -19.341 -0.610 29.163 1.00 82.62 89 GLY A CA 1
ATOM 698 C C . GLY A 1 89 ? -20.085 0.075 28.013 1.00 82.62 89 GLY A C 1
ATOM 699 O O . GLY A 1 89 ? -21.223 0.523 28.184 1.00 82.62 89 GLY A O 1
ATOM 700 N N . LEU A 1 90 ? -19.482 0.102 26.824 1.00 80.06 90 LEU A N 1
ATOM 701 C CA . LEU A 1 90 ? -20.088 0.680 25.623 1.00 80.06 90 LEU A CA 1
ATOM 702 C C . LEU A 1 90 ? -21.298 -0.128 25.140 1.00 80.06 90 LEU A C 1
ATOM 704 O O . LEU A 1 90 ? -22.333 0.457 24.815 1.00 80.06 90 LEU A O 1
ATOM 708 N N . LEU A 1 91 ? -21.219 -1.463 25.163 1.00 78.69 91 LEU A N 1
ATOM 709 C CA . LEU A 1 91 ? -22.363 -2.323 24.848 1.00 78.69 91 LEU A CA 1
ATOM 710 C C . LEU A 1 91 ? -23.524 -2.055 25.802 1.00 78.69 91 LEU A C 1
ATOM 712 O O . LEU A 1 91 ? -24.655 -1.880 25.355 1.00 78.69 91 LEU A O 1
ATOM 716 N N . ARG A 1 92 ? -23.254 -1.953 27.104 1.00 79.75 92 ARG A N 1
ATOM 717 C CA . ARG A 1 92 ? -24.287 -1.718 28.115 1.00 79.75 92 ARG A CA 1
ATOM 718 C C . ARG A 1 92 ? -24.980 -0.360 27.960 1.00 79.75 92 ARG A C 1
ATOM 720 O O . ARG A 1 92 ? -26.190 -0.293 28.143 1.00 79.75 92 ARG A O 1
ATOM 727 N N . ASN A 1 93 ? -24.243 0.684 27.580 1.00 72.75 93 ASN A N 1
ATOM 728 C CA . ASN A 1 93 ? -24.796 2.020 27.328 1.00 72.75 93 ASN A CA 1
ATOM 729 C C . ASN A 1 93 ? -25.566 2.125 26.003 1.00 72.75 93 ASN A C 1
ATOM 731 O O . ASN A 1 93 ? -26.404 3.007 25.866 1.00 72.75 93 ASN A O 1
ATOM 735 N N . SER A 1 94 ? -25.308 1.241 25.036 1.00 68.00 94 SER A N 1
ATOM 736 C CA . SER A 1 94 ? -25.988 1.268 23.732 1.00 68.00 94 SER A CA 1
ATOM 737 C C . SER A 1 94 ? -27.433 0.733 23.751 1.00 68.00 94 SER A C 1
ATOM 739 O O . SER A 1 94 ? -28.185 0.992 22.814 1.00 68.00 94 SER A O 1
ATOM 741 N N . TYR A 1 95 ? -27.829 -0.003 24.801 1.00 58.94 95 TYR A N 1
ATOM 742 C CA . TYR A 1 95 ? -29.158 -0.627 24.950 1.00 58.94 95 TYR A CA 1
ATOM 743 C C . TYR A 1 95 ? -30.072 0.061 25.987 1.00 58.94 95 TYR A C 1
ATOM 745 O O . TYR A 1 95 ? -31.088 -0.520 26.377 1.00 58.94 95 TYR A O 1
ATOM 753 N N . VAL A 1 96 ? -29.719 1.266 26.446 1.00 52.41 96 VAL A N 1
ATOM 754 C CA . VAL A 1 96 ? -30.520 2.092 27.374 1.00 52.41 96 VAL A CA 1
ATOM 755 C C . VAL A 1 96 ? -31.029 3.323 26.641 1.00 52.41 96 VAL A C 1
ATOM 757 O O . VAL A 1 96 ? -32.237 3.615 26.785 1.00 52.41 96 VAL A O 1
#

Organism: NCBI:txid179855